Protein AF-A0A3D0S3T8-F1 (afdb_monomer_lite)

Secondary structure (DSSP, 8-state):
-EEEEEEEEEEEESSSEEEEEEEEEEEEE-TTS-B-

Structure (mmCIF, N/CA/C/O backbone):
data_AF-A0A3D0S3T8-F1
#
_entry.id   AF-A0A3D0S3T8-F1
#
loop_
_atom_site.group_PDB
_atom_site.id
_atom_site.type_symbol
_atom_site.label_atom_id
_atom_site.label_alt_id
_atom_site.label_comp_id
_atom_site.label_asym_id
_atom_site.label_entity_id
_atom_site.label_seq_id
_atom_site.pdbx_PDB_ins_code
_atom_site.Cartn_x
_atom_site.Cartn_y
_atom_site.Cartn_z
_atom_site.occupancy
_atom_site.B_iso_or_equiv
_atom_site.auth_seq_id
_atom_site.auth_comp_id
_atom_site.auth_asym_id
_atom_site.auth_atom_id
_atom_site.pdbx_PDB_model_num
ATOM 1 N N . MET A 1 1 ? -12.513 4.021 10.899 1.00 92.94 1 MET A N 1
ATOM 2 C CA . MET A 1 1 ? -11.073 3.819 10.626 1.00 92.94 1 MET A CA 1
ATOM 3 C C . MET A 1 1 ? -10.697 2.420 11.062 1.00 92.94 1 MET A C 1
ATOM 5 O O . MET A 1 1 ? -10.964 2.084 12.209 1.00 92.94 1 MET A O 1
ATOM 9 N N . ARG A 1 2 ? -10.124 1.606 10.173 1.00 97.44 2 ARG A N 1
ATOM 10 C CA . ARG A 1 2 ? -9.653 0.250 10.491 1.00 97.44 2 ARG A CA 1
ATOM 11 C C . ARG A 1 2 ? -8.212 0.088 10.015 1.00 97.44 2 ARG A C 1
ATOM 13 O O . ARG A 1 2 ? -7.929 0.325 8.845 1.00 97.44 2 ARG A O 1
ATOM 20 N N . LEU A 1 3 ? -7.333 -0.316 10.928 1.00 97.75 3 LEU A N 1
ATOM 21 C CA . LEU A 1 3 ? -5.938 -0.656 10.651 1.00 97.75 3 LEU A CA 1
ATOM 22 C C . LEU A 1 3 ? -5.798 -2.175 10.571 1.00 97.75 3 LEU A C 1
ATOM 24 O O . LEU A 1 3 ? -6.316 -2.890 11.429 1.00 97.75 3 LEU A O 1
ATOM 28 N N . VAL A 1 4 ? -5.106 -2.660 9.545 1.00 97.69 4 VAL A N 1
ATOM 29 C CA . VAL A 1 4 ? -4.781 -4.078 9.372 1.00 97.69 4 VAL A CA 1
ATOM 30 C C . VAL A 1 4 ? -3.279 -4.206 9.173 1.00 97.69 4 VAL A C 1
ATOM 32 O O . VAL A 1 4 ? -2.719 -3.587 8.275 1.00 97.69 4 VAL A O 1
ATOM 35 N N . VAL A 1 5 ? -2.630 -5.022 10.000 1.00 98.19 5 VAL A N 1
ATOM 36 C CA . VAL A 1 5 ? -1.222 -5.394 9.832 1.00 98.19 5 VAL A CA 1
ATOM 37 C C . VAL A 1 5 ? -1.192 -6.823 9.316 1.00 98.19 5 VAL A C 1
ATOM 39 O O . VAL A 1 5 ? -1.688 -7.728 9.985 1.00 98.19 5 VAL A O 1
ATOM 42 N N . ALA A 1 6 ? -0.661 -7.026 8.114 1.00 98.25 6 ALA A N 1
ATOM 43 C CA . ALA A 1 6 ? -0.681 -8.331 7.466 1.00 98.25 6 ALA A CA 1
ATOM 44 C C . ALA A 1 6 ? 0.549 -8.548 6.585 1.00 98.25 6 ALA A C 1
ATOM 46 O O . ALA A 1 6 ? 1.154 -7.605 6.077 1.00 98.25 6 ALA A O 1
ATOM 47 N N . ARG A 1 7 ? 0.887 -9.819 6.365 1.00 98.50 7 ARG A N 1
ATOM 48 C CA . ARG A 1 7 ? 1.793 -10.233 5.295 1.00 98.50 7 ARG A CA 1
ATOM 49 C C . ARG A 1 7 ? 0.953 -10.472 4.040 1.00 98.50 7 ARG A C 1
ATOM 51 O O . ARG A 1 7 ? 0.153 -11.402 4.020 1.00 98.50 7 ARG A O 1
ATOM 58 N N . CYS A 1 8 ? 1.101 -9.638 3.017 1.00 98.25 8 CYS A N 1
ATOM 59 C CA . CYS A 1 8 ? 0.267 -9.679 1.810 1.00 98.25 8 CYS A CA 1
ATOM 60 C C . CYS A 1 8 ? 1.072 -9.374 0.540 1.00 98.25 8 CYS A C 1
ATOM 62 O O . CYS A 1 8 ? 2.187 -8.863 0.617 1.00 98.25 8 CYS A O 1
ATOM 64 N N . GLN A 1 9 ? 0.494 -9.671 -0.622 1.00 98.25 9 GLN A N 1
ATOM 65 C CA . GLN A 1 9 ? 0.889 -9.190 -1.953 1.00 98.25 9 GLN A CA 1
ATOM 66 C C . GLN A 1 9 ? -0.242 -8.312 -2.489 1.00 98.25 9 GLN A C 1
ATOM 68 O O . GLN A 1 9 ? -1.378 -8.450 -2.029 1.00 98.25 9 GLN A O 1
ATOM 73 N N . VAL A 1 10 ? 0.063 -7.389 -3.397 1.00 97.62 10 VAL A N 1
ATOM 74 C CA . VAL A 1 10 ? -0.929 -6.440 -3.920 1.00 97.62 10 VAL A CA 1
ATOM 75 C C . VAL A 1 10 ? -0.809 -6.351 -5.430 1.00 97.62 10 VAL A C 1
ATOM 77 O O . VAL A 1 10 ? 0.260 -6.041 -5.949 1.00 97.62 10 VAL A O 1
ATOM 80 N N . ASP A 1 11 ? -1.929 -6.558 -6.109 1.00 97.62 11 ASP A N 1
ATOM 81 C CA . ASP A 1 11 ? -2.093 -6.270 -7.526 1.00 97.62 11 ASP A CA 1
ATOM 82 C C . ASP A 1 11 ? -2.904 -4.984 -7.668 1.00 97.62 11 ASP A C 1
ATOM 84 O O . ASP A 1 11 ? -4.052 -4.902 -7.230 1.00 97.62 11 ASP A O 1
ATOM 88 N N . TYR A 1 12 ? -2.295 -3.958 -8.256 1.00 97.06 12 TYR A N 1
ATOM 89 C CA . TYR A 1 12 ? -2.970 -2.714 -8.594 1.00 97.06 12 TYR A CA 1
ATOM 90 C C . TYR A 1 12 ? -3.274 -2.691 -10.090 1.00 97.06 12 TYR A C 1
ATOM 92 O O . TYR A 1 12 ? -2.359 -2.692 -10.917 1.00 97.06 12 TYR A O 1
ATOM 100 N N . ALA A 1 13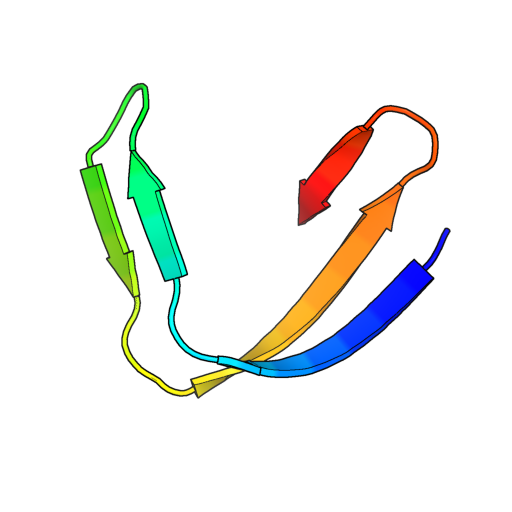 ? -4.563 -2.635 -10.422 1.00 97.00 13 ALA A N 1
ATOM 101 C CA . ALA A 1 13 ? -5.065 -2.458 -11.777 1.00 97.00 13 ALA A CA 1
ATOM 102 C C . ALA A 1 13 ? -5.869 -1.153 -11.847 1.00 97.00 13 ALA A C 1
ATOM 104 O O . ALA A 1 13 ? -6.887 -1.001 -11.173 1.00 97.00 13 ALA A O 1
ATOM 105 N N . GLY A 1 14 ? -5.400 -0.190 -12.641 1.00 96.00 14 GLY A N 1
ATOM 106 C CA . GLY A 1 14 ? -6.037 1.118 -12.768 1.00 96.00 14 GLY A CA 1
ATOM 107 C C . GLY A 1 14 ? -5.326 2.002 -13.786 1.00 96.00 1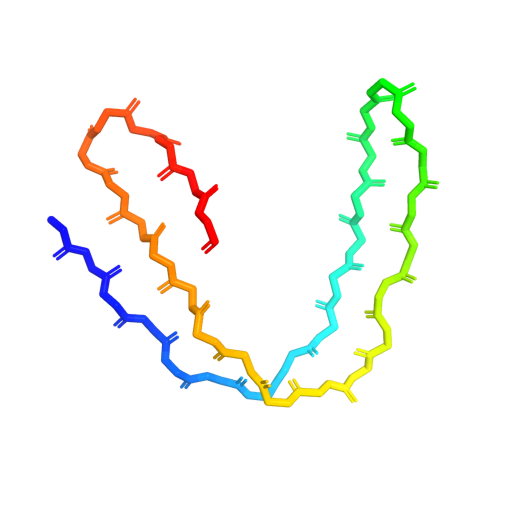4 GLY A C 1
ATOM 108 O O . GLY A 1 14 ? -5.005 1.555 -14.883 1.00 96.00 14 GLY A O 1
ATOM 109 N N . ARG A 1 15 ? -5.045 3.262 -13.418 1.00 96.31 15 ARG A N 1
ATOM 110 C CA . ARG A 1 15 ? -4.281 4.195 -14.277 1.00 96.31 15 ARG A CA 1
ATOM 111 C C . ARG A 1 15 ? -2.895 3.649 -14.638 1.00 96.31 15 ARG A C 1
ATOM 113 O O . ARG A 1 15 ? -2.384 3.924 -15.716 1.00 96.31 15 ARG A O 1
ATOM 120 N N . LEU A 1 16 ? -2.299 2.901 -13.717 1.00 97.12 16 LEU A N 1
ATOM 121 C CA . LEU A 1 16 ? -1.078 2.131 -13.914 1.00 97.12 16 LEU A CA 1
ATOM 122 C C . LEU A 1 16 ? -1.357 0.684 -13.508 1.00 97.12 16 LEU A C 1
ATOM 124 O O . LEU A 1 16 ? -2.291 0.422 -12.749 1.00 97.12 16 LEU A O 1
ATOM 128 N N . THR A 1 17 ? -0.540 -0.240 -14.006 1.00 97.38 17 THR A N 1
ATOM 129 C CA . THR A 1 17 ? -0.544 -1.638 -13.560 1.00 97.38 17 THR A CA 1
ATOM 130 C C . THR A 1 17 ? 0.712 -1.886 -12.739 1.00 97.38 17 THR A C 1
ATOM 132 O O . THR A 1 17 ? 1.809 -1.566 -13.196 1.00 97.38 17 THR A O 1
ATOM 135 N N . ALA A 1 18 ? 0.562 -2.428 -11.532 1.00 97.75 18 ALA A N 1
ATOM 136 C CA . ALA A 1 18 ? 1.690 -2.744 -10.664 1.00 97.75 18 ALA A CA 1
ATOM 137 C C . ALA A 1 18 ? 1.422 -4.004 -9.838 1.00 97.75 18 ALA A C 1
ATOM 139 O O . ALA A 1 18 ? 0.333 -4.174 -9.296 1.00 97.75 18 ALA A O 1
ATOM 140 N N . HIS A 1 19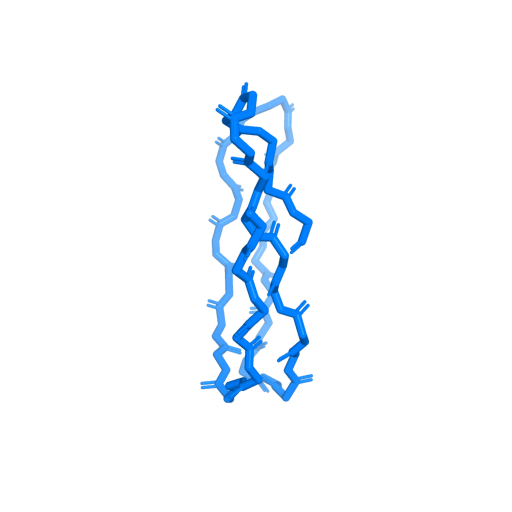 ? 2.449 -4.841 -9.702 1.00 97.69 19 HIS A N 1
ATOM 141 C CA . HIS A 1 19 ? 2.462 -5.969 -8.780 1.00 97.69 19 HIS A CA 1
ATOM 142 C C . HIS A 1 19 ? 3.474 -5.703 -7.666 1.00 97.69 19 HIS A C 1
ATOM 144 O O . HIS A 1 19 ? 4.644 -5.412 -7.922 1.00 97.69 19 HIS A O 1
ATOM 150 N N . LEU A 1 20 ? 3.018 -5.810 -6.425 1.00 97.81 20 LEU A N 1
ATOM 151 C CA . LEU A 1 20 ? 3.828 -5.686 -5.225 1.00 97.81 20 LEU A CA 1
ATOM 152 C C . LEU A 1 20 ? 3.962 -7.075 -4.574 1.00 97.81 20 LEU A C 1
ATOM 154 O O . LEU A 1 20 ? 2.954 -7.619 -4.109 1.00 97.81 20 LEU A O 1
ATOM 158 N N . PRO A 1 21 ? 5.186 -7.625 -4.453 1.00 98.38 21 PRO A N 1
ATOM 159 C CA . PRO A 1 21 ? 5.401 -8.986 -3.960 1.00 98.38 21 PRO A CA 1
ATOM 160 C C . PRO A 1 21 ? 5.025 -9.140 -2.478 1.00 98.38 21 PRO A C 1
ATOM 162 O O . PRO A 1 21 ? 4.786 -8.156 -1.771 1.00 98.38 21 PRO A O 1
ATOM 165 N N . MET A 1 22 ? 4.988 -10.378 -1.980 1.00 98.56 22 MET A N 1
ATOM 166 C CA . MET A 1 22 ? 4.652 -10.678 -0.582 1.00 98.56 22 MET A CA 1
ATOM 167 C C . MET A 1 22 ? 5.576 -9.958 0.416 1.00 98.56 22 MET A C 1
A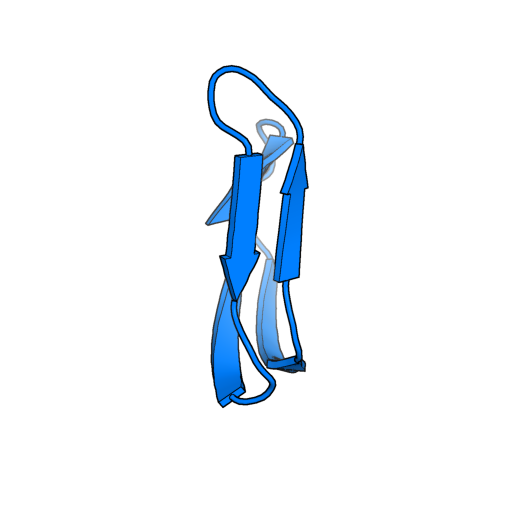TOM 169 O O . MET A 1 22 ? 6.773 -10.231 0.477 1.00 98.56 22 MET A O 1
ATOM 173 N N . ALA A 1 23 ? 5.008 -9.091 1.255 1.00 98.50 23 ALA A N 1
ATOM 174 C CA . ALA A 1 23 ? 5.718 -8.362 2.306 1.00 98.50 23 ALA A CA 1
ATOM 175 C C . ALA A 1 23 ? 4.778 -8.017 3.475 1.00 98.50 23 ALA A C 1
ATOM 177 O O . ALA A 1 23 ? 3.556 -8.074 3.335 1.00 98.50 23 ALA A O 1
ATOM 178 N N . ASN A 1 24 ? 5.337 -7.649 4.631 1.00 98.50 24 ASN A N 1
ATOM 179 C CA . ASN A 1 24 ? 4.546 -7.133 5.751 1.00 98.50 24 ASN A CA 1
ATOM 180 C C . ASN A 1 24 ? 4.137 -5.684 5.457 1.00 98.50 24 ASN A C 1
ATOM 182 O O . ASN A 1 24 ? 4.995 -4.857 5.150 1.00 98.50 24 ASN A O 1
ATOM 186 N N . ARG A 1 25 ? 2.841 -5.378 5.547 1.00 98.44 25 ARG A N 1
ATOM 187 C CA . ARG A 1 25 ? 2.274 -4.053 5.265 1.00 98.44 25 ARG A CA 1
ATOM 188 C C . ARG A 1 25 ? 1.255 -3.652 6.323 1.00 98.44 25 ARG A C 1
ATOM 190 O O . ARG A 1 25 ? 0.618 -4.501 6.950 1.00 98.44 25 ARG A O 1
ATOM 197 N N . VAL A 1 26 ? 1.097 -2.342 6.480 1.00 98.00 26 VAL A N 1
ATOM 198 C CA 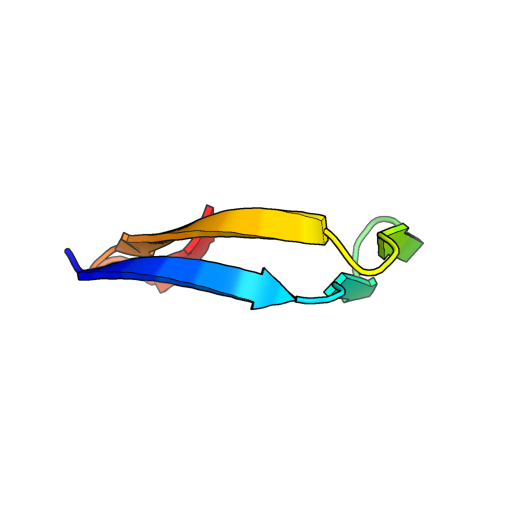. VAL A 1 26 ? -0.016 -1.736 7.211 1.00 98.00 26 VAL A CA 1
ATOM 199 C C . VAL A 1 26 ? -1.004 -1.222 6.177 1.00 98.00 26 VAL A C 1
ATOM 201 O O . VAL A 1 26 ? -0.616 -0.446 5.312 1.00 98.00 26 VAL A O 1
ATOM 204 N N . LEU A 1 27 ? -2.253 -1.666 6.274 1.00 97.31 27 LEU A N 1
ATOM 205 C CA . LEU A 1 27 ? -3.360 -1.201 5.450 1.00 97.31 27 LEU A CA 1
ATOM 206 C C . LEU A 1 27 ? -4.295 -0.346 6.302 1.00 97.31 27 LEU A C 1
ATOM 208 O O . LEU A 1 27 ? -4.679 -0.744 7.409 1.00 97.31 27 LEU A O 1
ATOM 212 N N . MET A 1 28 ? -4.691 0.811 5.783 1.00 98.06 28 MET A N 1
ATOM 213 C CA . MET A 1 28 ? -5.631 1.718 6.429 1.00 98.06 28 MET A CA 1
ATOM 214 C C . MET A 1 28 ? -6.896 1.850 5.589 1.00 98.06 28 MET A C 1
ATOM 216 O O . MET A 1 28 ? -6.886 2.426 4.508 1.00 98.06 28 MET A O 1
ATOM 220 N N . MET A 1 29 ? -8.013 1.376 6.137 1.00 97.44 29 MET A N 1
ATOM 221 C CA . MET A 1 29 ? -9.339 1.561 5.551 1.00 97.44 29 MET A CA 1
ATOM 222 C C . MET A 1 29 ? -10.057 2.717 6.249 1.00 97.44 29 MET A C 1
ATOM 224 O O . MET A 1 29 ? -10.308 2.684 7.467 1.00 97.44 29 MET A O 1
ATOM 228 N N . LYS A 1 30 ? -10.381 3.749 5.473 1.00 97.56 30 LYS A N 1
ATOM 229 C CA . LYS A 1 30 ? -11.091 4.943 5.936 1.00 97.56 30 LYS A CA 1
ATOM 230 C C . LYS A 1 30 ? -12.595 4.832 5.662 1.00 97.56 30 LYS A C 1
ATOM 232 O O . LYS A 1 30 ? -13.036 4.004 4.874 1.00 97.56 30 LYS A O 1
ATOM 237 N N . ALA A 1 31 ? -13.395 5.640 6.362 1.00 97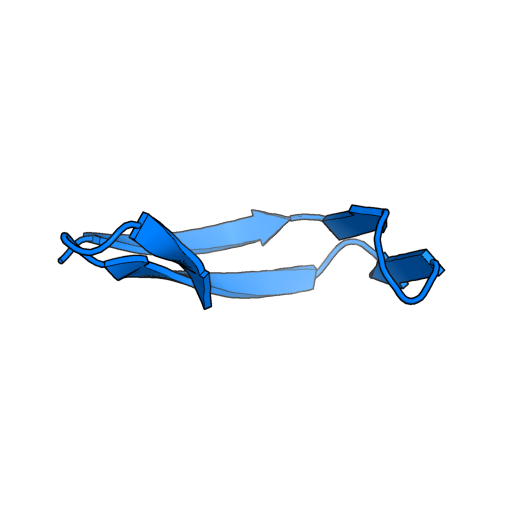.44 31 ALA A N 1
ATOM 238 C CA . ALA A 1 31 ? -14.858 5.616 6.222 1.00 97.44 31 ALA A CA 1
ATOM 239 C C . ALA A 1 31 ? -15.349 6.227 4.896 1.00 97.44 31 ALA A C 1
ATOM 241 O O . ALA A 1 31 ? -16.450 5.925 4.457 1.00 97.44 31 ALA A O 1
ATOM 242 N N . ASP A 1 32 ? -14.520 7.052 4.257 1.00 97.56 32 ASP A N 1
ATOM 243 C CA . ASP A 1 32 ? -14.772 7.676 2.954 1.00 97.56 32 ASP A CA 1
ATOM 244 C C . ASP A 1 32 ? -14.461 6.746 1.762 1.00 97.56 32 ASP A C 1
ATOM 246 O O . ASP A 1 32 ? -14.558 7.163 0.611 1.00 97.56 32 ASP A O 1
ATOM 250 N N . GLY A 1 33 ? -14.072 5.493 2.024 1.00 95.75 33 GLY A N 1
ATOM 251 C CA . GLY A 1 33 ? -13.689 4.520 1.001 1.00 95.75 33 GLY A CA 1
ATOM 252 C C . GLY A 1 33 ? -12.223 4.591 0.569 1.00 95.75 33 GLY A C 1
ATOM 253 O O . GLY A 1 33 ? -11.786 3.738 -0.202 1.00 95.75 33 GLY A O 1
ATOM 254 N N . SER A 1 34 ? -11.434 5.541 1.081 1.00 96.88 34 SER A N 1
ATOM 255 C CA . SER A 1 34 ? -9.997 5.591 0.805 1.00 96.88 34 SER A CA 1
ATOM 256 C C . SER A 1 34 ? -9.271 4.407 1.450 1.00 96.88 34 SER A C 1
ATOM 258 O O . SER A 1 34 ? -9.486 4.091 2.628 1.00 96.88 34 SER A O 1
ATOM 260 N N . VAL A 1 35 ? -8.355 3.805 0.690 1.00 96.75 35 VAL A N 1
ATOM 261 C CA . VAL A 1 35 ? -7.462 2.733 1.143 1.00 96.75 35 VAL A CA 1
ATOM 262 C C . VAL A 1 35 ? -6.020 3.195 0.986 1.00 96.75 35 VAL A C 1
ATOM 264 O O . VAL A 1 35 ? -5.653 3.723 -0.065 1.00 96.75 35 VAL A O 1
ATOM 267 N N . LEU A 1 36 ? -5.230 3.009 2.043 1.00 95.81 36 LEU A N 1
ATOM 268 C CA . LEU A 1 36 ? -3.782 3.207 2.044 1.00 95.81 36 LEU A CA 1
ATOM 269 C C . LEU A 1 36 ? -3.074 1.891 2.360 1.00 95.81 36 LEU A C 1
ATOM 271 O O . LEU A 1 36 ? -3.594 1.179 3.253 1.00 95.81 36 LEU A O 1
#

Sequence (36 aa):
MRLVVARCQVDYAGRLTAHLPMANRVLMMKADGSVL

Radius of gyration: 10.98 Å; chains: 1; bounding box: 21×18×25 Å

pLDDT: mean 97.43, std 1.06, range [92.94, 98.56]

Foldseek 3Di:
DDKDWDFDWDFDDDPDTDTGDTDTDIWDQDPVRDID